Protein AF-A0A6V7KPC1-F1 (afdb_monomer_lite)

Radius of gyration: 14.86 Å; chains: 1; bounding box: 31×18×43 Å

Foldseek 3Di:
DVVLVVLLVVLVVQLVVLVVVVVLLPPPPRPDDPVSNVCSVVCSVVSNVVSVVSVVCCVVCVVPD

Organism: NCBI:txid1563983

Secondary structure (DSSP, 8-state):
-HHHHHHHHHHHHHHHHHHHHHHHHH-TTS---HHHHHHHHHHHHHHHHHHHHHHHHHHHHGGG-

Sequence (65 aa):
PWSIIIFFLLPVATSITIQNLGYRLFDPNFGEERLWRALYSGFHRTIFSLSIISIVVLLTVGEGL

pLDDT: mean 83.58, std 9.79, range [50.31, 93.62]

Structure (mmCIF, N/CA/C/O backbone):
data_AF-A0A6V7KPC1-F1
#
_entry.id   AF-A0A6V7KPC1-F1
#
loop_
_atom_site.group_PDB
_atom_site.id
_atom_site.type_symbol
_atom_site.label_atom_id
_atom_site.label_alt_id
_atom_site.label_comp_id
_atom_site.label_asym_id
_atom_site.label_entity_id
_atom_site.label_seq_id
_atom_site.pdbx_PDB_ins_code
_atom_site.Cartn_x
_atom_site.Cartn_y
_atom_site.Cartn_z
_atom_site.occupancy
_atom_site.B_iso_or_equiv
_atom_site.auth_seq_id
_atom_site.auth_comp_id
_atom_site.auth_asym_id
_atom_site.auth_atom_id
_atom_site.pdbx_PDB_model_num
ATOM 1 N N . PRO A 1 1 ? -11.396 9.117 18.434 1.00 69.88 1 PRO A N 1
ATOM 2 C CA . PRO A 1 1 ? -11.969 9.622 17.157 1.00 69.88 1 PRO A CA 1
ATOM 3 C C . PRO A 1 1 ? -10.922 9.921 16.063 1.00 69.88 1 PRO A C 1
ATOM 5 O O . PRO A 1 1 ? -11.016 9.355 14.983 1.00 69.88 1 PRO A O 1
ATOM 8 N N . TRP A 1 2 ? -9.915 10.765 16.323 1.00 77.25 2 TRP A N 1
ATOM 9 C CA . TRP A 1 2 ? -8.895 11.142 15.324 1.00 77.25 2 TRP A CA 1
ATOM 10 C C . TRP A 1 2 ? -7.927 10.015 14.947 1.00 77.25 2 TRP A C 1
ATOM 12 O O . TRP A 1 2 ? -7.568 9.879 13.782 1.00 77.25 2 TRP A O 1
ATOM 22 N N . SER A 1 3 ? -7.545 9.182 15.918 1.00 79.94 3 SER A N 1
ATOM 23 C CA . SER A 1 3 ? -6.691 8.008 15.705 1.00 79.94 3 SER A CA 1
ATOM 24 C C . SER A 1 3 ? -7.295 7.044 14.687 1.00 79.94 3 SER A C 1
ATOM 26 O O . SER A 1 3 ? -6.608 6.657 13.753 1.00 79.94 3 SER A O 1
ATOM 28 N N . ILE A 1 4 ? -8.589 6.734 14.810 1.00 81.00 4 ILE A N 1
ATOM 29 C CA . ILE A 1 4 ? -9.327 5.853 13.891 1.00 81.00 4 ILE A CA 1
ATOM 30 C C . ILE A 1 4 ? -9.319 6.419 12.467 1.00 81.00 4 ILE A C 1
ATOM 32 O O . ILE A 1 4 ? -9.031 5.696 11.519 1.00 81.00 4 ILE A O 1
ATOM 36 N N . ILE A 1 5 ? -9.571 7.724 12.312 1.00 84.56 5 ILE A N 1
ATOM 37 C CA . ILE A 1 5 ? -9.566 8.389 11.000 1.00 84.56 5 ILE A CA 1
ATOM 38 C C . ILE A 1 5 ? -8.177 8.297 10.357 1.00 84.56 5 ILE A C 1
ATOM 40 O O . ILE A 1 5 ? -8.065 7.909 9.198 1.00 84.56 5 ILE A O 1
ATOM 44 N N . ILE A 1 6 ? -7.111 8.595 11.103 1.00 84.69 6 ILE A N 1
ATOM 45 C CA . ILE A 1 6 ? -5.730 8.510 10.599 1.00 84.69 6 ILE A CA 1
ATOM 46 C C . ILE A 1 6 ? -5.362 7.060 10.252 1.00 84.69 6 ILE A C 1
ATOM 48 O O . ILE A 1 6 ? -4.770 6.811 9.201 1.00 84.69 6 ILE A O 1
ATOM 52 N N . PHE A 1 7 ? -5.758 6.102 11.092 1.00 81.88 7 PHE A N 1
ATOM 53 C CA . PHE A 1 7 ? -5.535 4.675 10.862 1.00 81.88 7 PHE A CA 1
ATOM 54 C C . PHE A 1 7 ? -6.319 4.117 9.669 1.00 81.88 7 PHE A C 1
ATOM 56 O O . PHE A 1 7 ? -5.864 3.144 9.080 1.00 81.88 7 PHE A O 1
ATOM 63 N N . PHE A 1 8 ? -7.444 4.723 9.275 1.00 86.44 8 PHE A N 1
ATOM 64 C CA . PHE A 1 8 ? -8.131 4.420 8.012 1.00 86.44 8 PHE A CA 1
ATOM 65 C C . PHE A 1 8 ? -7.460 5.096 6.814 1.00 86.44 8 PHE A C 1
ATOM 67 O O . PHE A 1 8 ? -7.283 4.480 5.762 1.00 86.44 8 PHE A O 1
ATOM 74 N N . LEU A 1 9 ? -7.077 6.366 6.959 1.00 90.38 9 LEU A N 1
ATOM 75 C CA . LEU A 1 9 ? -6.497 7.149 5.869 1.00 90.38 9 LEU A CA 1
ATOM 76 C C . LEU A 1 9 ? -5.135 6.614 5.429 1.00 90.38 9 LEU A C 1
ATOM 78 O O . LEU A 1 9 ? -4.863 6.599 4.232 1.00 90.38 9 LEU A O 1
ATOM 82 N N . LEU A 1 10 ? -4.304 6.152 6.365 1.00 90.06 10 LEU A N 1
ATOM 83 C CA . LEU A 1 10 ? -2.988 5.583 6.070 1.00 90.06 10 LEU A CA 1
ATOM 84 C C . LEU A 1 10 ? -3.058 4.424 5.059 1.00 90.06 10 LEU A C 1
ATOM 86 O O . LEU A 1 10 ? -2.534 4.590 3.961 1.00 90.06 10 LEU A O 1
ATOM 90 N N . PRO A 1 11 ? -3.729 3.293 5.339 1.00 91.50 11 PRO A N 1
ATOM 91 C CA . PRO A 1 11 ? -3.779 2.162 4.419 1.00 91.50 11 PRO A CA 1
ATOM 92 C C . PRO A 1 11 ? -4.481 2.493 3.097 1.00 91.50 11 PRO A C 1
ATOM 94 O O . PRO A 1 11 ? -4.074 1.978 2.053 1.00 91.50 11 PRO A O 1
ATOM 97 N N . VAL A 1 12 ? -5.483 3.380 3.096 1.00 91.94 12 VAL A N 1
ATOM 98 C CA . VAL A 1 12 ? -6.122 3.853 1.855 1.00 91.94 12 VAL A CA 1
ATOM 99 C C . VAL A 1 12 ? -5.129 4.651 1.006 1.00 91.94 12 VAL A C 1
ATOM 101 O O . VAL A 1 12 ? -4.933 4.343 -0.171 1.00 91.94 12 VAL A O 1
ATOM 104 N N . ALA A 1 13 ? -4.4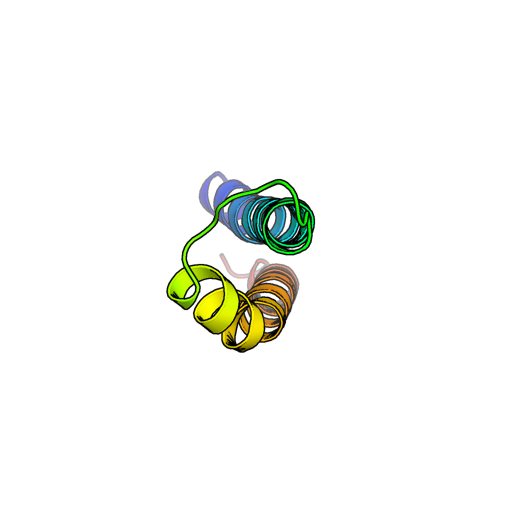46 5.632 1.598 1.00 93.62 13 ALA A N 1
ATOM 105 C CA . ALA A 1 13 ? -3.445 6.439 0.909 1.00 93.62 13 ALA A CA 1
ATOM 106 C C . ALA A 1 13 ? -2.266 5.583 0.424 1.00 93.62 13 ALA A C 1
ATOM 108 O O . ALA A 1 13 ? -1.827 5.739 -0.718 1.00 93.62 13 ALA A O 1
ATOM 109 N N . THR A 1 14 ? -1.788 4.638 1.237 1.00 92.19 14 THR A N 1
ATOM 110 C CA . THR A 1 14 ? -0.739 3.686 0.849 1.00 92.19 14 THR A CA 1
ATOM 111 C C . THR A 1 14 ? -1.184 2.826 -0.334 1.00 92.19 14 THR A C 1
ATOM 113 O O . THR A 1 14 ? -0.427 2.673 -1.292 1.00 92.19 14 THR A O 1
ATOM 116 N N . SER A 1 15 ? -2.427 2.337 -0.328 1.00 91.31 15 SER A N 1
ATOM 117 C CA . SER A 1 15 ? -2.987 1.524 -1.417 1.00 91.31 15 SER A CA 1
ATOM 118 C C . SER A 1 15 ? -3.127 2.295 -2.732 1.00 91.31 15 SER A C 1
ATOM 120 O O . SER A 1 15 ? -2.878 1.741 -3.802 1.00 91.31 15 SER A O 1
ATOM 122 N N . ILE A 1 16 ? -3.499 3.575 -2.681 1.00 93.62 16 ILE A N 1
ATOM 123 C CA . ILE A 1 16 ? -3.547 4.440 -3.871 1.00 93.62 16 ILE A CA 1
ATOM 124 C C . ILE A 1 16 ? -2.126 4.728 -4.369 1.00 93.62 16 ILE A C 1
ATOM 126 O O . ILE A 1 16 ? -1.840 4.632 -5.562 1.00 93.62 16 ILE A O 1
ATOM 130 N N . THR A 1 17 ? -1.215 5.045 -3.448 1.00 92.44 17 THR A N 1
ATOM 131 C CA . THR A 1 17 ? 0.168 5.415 -3.773 1.00 92.44 17 THR A CA 1
ATOM 132 C C . THR A 1 17 ? 0.921 4.259 -4.418 1.00 92.44 17 THR A C 1
ATOM 134 O O . THR A 1 17 ? 1.588 4.467 -5.429 1.00 92.44 17 THR A O 1
ATOM 137 N N . ILE A 1 18 ? 0.786 3.038 -3.887 1.00 92.19 18 ILE A N 1
ATOM 138 C CA . ILE A 1 18 ? 1.458 1.860 -4.440 1.00 92.19 18 ILE A CA 1
ATOM 139 C C . ILE A 1 18 ? 0.956 1.572 -5.863 1.00 92.19 18 ILE A C 1
ATOM 141 O O . ILE A 1 18 ? 1.765 1.353 -6.755 1.00 92.19 18 ILE A O 1
ATOM 145 N N . GLN A 1 19 ? -0.351 1.686 -6.126 1.00 90.62 19 GLN A N 1
ATOM 146 C CA . GLN A 1 19 ? -0.894 1.491 -7.475 1.00 90.62 19 GLN A CA 1
ATOM 147 C C . GLN A 1 19 ? -0.421 2.567 -8.459 1.00 90.62 19 GLN A C 1
ATOM 149 O O . GLN A 1 19 ? 0.024 2.239 -9.559 1.00 90.62 19 GLN A O 1
ATOM 154 N N . ASN A 1 20 ? -0.437 3.839 -8.048 1.00 90.06 20 ASN A N 1
ATOM 155 C CA . ASN A 1 20 ? 0.087 4.945 -8.855 1.00 90.06 20 ASN A CA 1
ATOM 156 C C . ASN A 1 20 ? 1.578 4.785 -9.165 1.00 90.06 20 ASN A C 1
ATOM 158 O O . ASN A 1 20 ? 2.011 5.053 -10.285 1.00 90.06 20 ASN A O 1
ATOM 162 N N . LEU A 1 21 ? 2.360 4.317 -8.193 1.00 88.75 21 LEU A N 1
ATOM 163 C CA . LEU A 1 21 ? 3.777 4.035 -8.380 1.00 88.75 21 LEU A CA 1
ATOM 164 C C . LEU A 1 21 ? 3.992 2.906 -9.399 1.00 88.75 21 LEU A C 1
ATOM 166 O O . LEU A 1 21 ? 4.880 3.013 -10.238 1.00 88.75 21 LEU A O 1
ATOM 170 N N . GLY A 1 22 ? 3.133 1.884 -9.402 1.00 86.44 22 GLY A N 1
ATOM 171 C CA . GLY A 1 22 ? 3.125 0.850 -10.436 1.00 86.44 22 GLY A CA 1
ATOM 172 C C . GLY A 1 22 ? 2.979 1.422 -11.841 1.00 86.44 22 GLY A C 1
ATOM 173 O O . GLY A 1 22 ? 3.809 1.133 -12.699 1.00 86.44 22 GLY A O 1
ATOM 174 N N . TYR A 1 23 ? 1.984 2.282 -12.070 1.00 85.25 23 TYR A N 1
ATOM 175 C CA . TYR A 1 23 ? 1.785 2.902 -13.385 1.00 85.25 23 TYR A CA 1
ATOM 176 C C . TYR A 1 23 ? 3.016 3.678 -13.869 1.00 85.25 23 TYR A C 1
ATOM 178 O O . TYR A 1 23 ? 3.368 3.584 -15.041 1.00 85.25 23 TYR A O 1
ATOM 186 N N . ARG A 1 24 ? 3.707 4.389 -12.969 1.00 84.75 24 ARG A N 1
ATOM 187 C CA . ARG A 1 24 ? 4.929 5.141 -13.307 1.00 84.75 24 ARG A CA 1
ATOM 188 C C . ARG A 1 24 ? 6.122 4.227 -13.571 1.00 84.75 24 ARG A C 1
ATOM 190 O O . ARG A 1 24 ? 6.845 4.424 -14.539 1.00 84.75 24 ARG A O 1
ATOM 197 N N . LEU A 1 25 ? 6.304 3.191 -12.757 1.00 84.25 25 LEU A N 1
ATOM 198 C CA . LEU A 1 25 ? 7.420 2.255 -12.890 1.00 84.25 25 LEU A CA 1
ATOM 199 C C . LEU A 1 25 ? 7.322 1.370 -14.136 1.00 84.25 25 LEU A C 1
ATOM 201 O O . LEU A 1 25 ? 8.364 0.974 -14.666 1.00 84.25 25 LEU A O 1
ATOM 205 N N . PHE A 1 26 ? 6.106 1.054 -14.589 1.00 78.94 26 PHE A N 1
ATOM 206 C CA . PHE A 1 26 ? 5.860 0.288 -15.815 1.00 78.94 26 PHE A CA 1
ATOM 207 C C . PHE A 1 26 ? 5.858 1.146 -17.088 1.00 78.94 26 PHE A C 1
ATOM 209 O O . PHE A 1 26 ? 5.898 0.577 -18.178 1.00 78.94 26 PHE A O 1
ATOM 216 N N . ASP A 1 27 ? 5.851 2.478 -16.980 1.00 80.44 27 ASP A N 1
ATOM 217 C CA . ASP A 1 27 ? 5.982 3.357 -18.141 1.00 80.44 27 ASP A CA 1
ATOM 218 C C . ASP A 1 27 ? 7.421 3.273 -18.699 1.00 80.44 27 ASP A C 1
ATOM 220 O O . ASP A 1 27 ? 8.386 3.585 -17.988 1.00 80.44 27 ASP A O 1
ATOM 224 N N . PRO A 1 28 ? 7.609 2.838 -19.962 1.00 73.06 28 PRO A N 1
ATOM 225 C CA . PRO A 1 28 ? 8.930 2.748 -20.577 1.00 73.06 28 PRO A CA 1
ATOM 226 C C . PRO A 1 28 ? 9.589 4.118 -20.797 1.00 73.06 28 PRO A C 1
ATOM 228 O O . PRO A 1 28 ? 10.807 4.168 -20.963 1.00 73.06 28 PRO A O 1
ATOM 231 N N . ASN A 1 29 ? 8.821 5.214 -20.779 1.00 79.44 29 ASN A N 1
ATOM 232 C CA . ASN A 1 29 ? 9.335 6.579 -20.927 1.00 79.44 29 ASN A CA 1
ATOM 233 C C . ASN A 1 29 ? 9.819 7.176 -19.600 1.00 79.44 29 ASN A C 1
ATOM 235 O O . ASN A 1 29 ? 10.544 8.173 -19.597 1.00 79.44 29 ASN A O 1
ATOM 239 N N . PHE A 1 30 ? 9.444 6.573 -18.470 1.00 69.31 30 PHE A N 1
ATOM 240 C CA . PHE A 1 30 ? 9.968 6.957 -17.168 1.00 69.31 30 PHE A CA 1
ATOM 241 C C . PHE A 1 30 ? 11.347 6.321 -16.976 1.00 69.31 30 PHE A C 1
ATOM 243 O O . PHE A 1 30 ? 11.494 5.104 -16.832 1.00 69.31 30 PHE A O 1
ATOM 250 N N . GLY A 1 31 ? 12.380 7.166 -16.971 1.00 67.81 31 GLY A N 1
ATOM 251 C CA . GLY A 1 31 ? 13.768 6.793 -16.690 1.00 67.81 31 GLY A CA 1
ATOM 252 C C . GLY A 1 31 ? 14.013 6.468 -15.215 1.00 67.81 31 GLY A C 1
ATOM 253 O O . GLY A 1 31 ? 14.942 7.008 -14.623 1.00 67.81 31 GLY A O 1
ATOM 254 N N . GLU A 1 32 ? 13.166 5.646 -14.592 1.00 65.88 32 GLU A N 1
ATOM 255 C CA . GLU A 1 32 ? 13.338 5.274 -13.187 1.00 65.88 32 GLU A CA 1
ATOM 256 C C . GLU A 1 32 ? 14.461 4.248 -12.992 1.00 65.88 32 GLU A C 1
ATOM 258 O O . GLU A 1 32 ? 14.671 3.328 -13.791 1.00 65.88 32 GLU A O 1
ATOM 263 N N . GLU A 1 33 ? 15.193 4.413 -11.889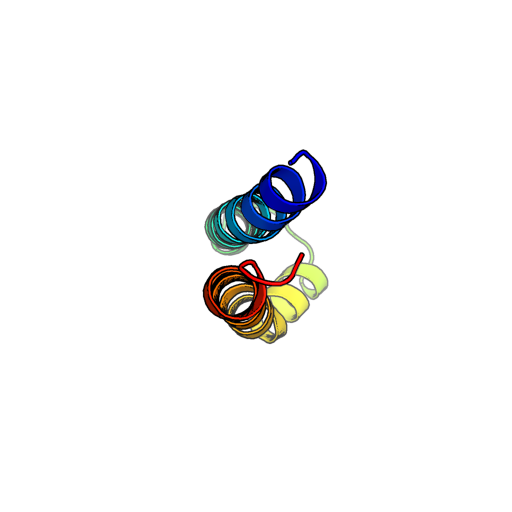 1.00 74.19 33 GLU A N 1
ATOM 264 C CA . GLU A 1 33 ? 16.346 3.587 -11.552 1.00 74.19 33 GLU A CA 1
ATOM 265 C C . GLU A 1 33 ? 15.929 2.125 -11.320 1.00 74.19 33 GLU A C 1
ATOM 267 O O . GLU A 1 33 ? 14.926 1.820 -10.671 1.00 74.19 33 GLU A O 1
ATOM 272 N N . ARG A 1 34 ? 16.747 1.183 -11.811 1.00 82.19 34 ARG A N 1
ATOM 273 C CA . ARG A 1 34 ? 16.492 -0.271 -11.725 1.00 82.19 34 ARG A CA 1
ATOM 274 C C . ARG A 1 34 ? 16.224 -0.758 -10.294 1.00 82.19 34 ARG A C 1
ATOM 276 O O . ARG A 1 34 ? 15.481 -1.720 -10.112 1.00 82.19 34 ARG A O 1
ATOM 283 N N . LEU A 1 35 ? 16.806 -0.091 -9.296 1.00 84.81 35 LEU A N 1
ATOM 284 C CA . LEU A 1 35 ? 16.614 -0.396 -7.879 1.00 84.81 35 LEU A CA 1
ATOM 285 C C . LEU A 1 35 ? 15.166 -0.159 -7.426 1.00 84.81 35 LEU A C 1
ATOM 287 O O . LEU A 1 35 ? 14.590 -1.027 -6.774 1.00 84.81 35 LEU A O 1
ATOM 291 N N . TRP A 1 36 ? 14.551 0.962 -7.813 1.00 84.88 36 TRP A N 1
ATOM 292 C CA . TRP A 1 36 ? 13.164 1.277 -7.456 1.00 84.88 36 TRP A CA 1
ATOM 293 C C . TRP A 1 36 ? 12.179 0.285 -8.068 1.00 84.88 36 TRP A C 1
ATOM 295 O O . TRP A 1 36 ? 11.282 -0.197 -7.376 1.00 84.88 36 TRP A O 1
ATOM 305 N N . ARG A 1 37 ? 12.409 -0.121 -9.324 1.00 85.81 37 ARG A N 1
ATOM 306 C CA . ARG A 1 37 ? 11.648 -1.204 -9.971 1.00 85.81 37 ARG A CA 1
ATOM 307 C C . ARG A 1 37 ? 11.784 -2.528 -9.224 1.00 85.81 37 ARG A C 1
ATOM 309 O O . ARG A 1 37 ? 10.778 -3.199 -9.002 1.00 85.81 37 ARG A O 1
ATOM 316 N N . ALA A 1 38 ? 12.998 -2.895 -8.811 1.00 87.69 38 ALA A N 1
ATOM 317 C CA . ALA A 1 38 ? 13.234 -4.127 -8.062 1.00 87.69 38 ALA A CA 1
ATOM 318 C C . ALA A 1 38 ? 12.511 -4.113 -6.705 1.00 87.69 38 ALA A C 1
ATOM 320 O O . ALA A 1 38 ? 11.759 -5.046 -6.409 1.00 87.69 38 ALA A O 1
ATOM 321 N N . LEU A 1 39 ? 12.666 -3.029 -5.933 1.00 89.81 39 LEU A N 1
ATOM 322 C CA . LEU A 1 39 ? 11.991 -2.831 -4.648 1.00 89.81 39 LEU A CA 1
ATOM 323 C C . LEU A 1 39 ? 10.471 -2.875 -4.804 1.00 89.81 39 LEU A C 1
ATOM 325 O O . LEU A 1 39 ? 9.796 -3.622 -4.099 1.00 89.81 39 LEU A O 1
ATOM 329 N N . TYR A 1 40 ? 9.925 -2.142 -5.769 1.00 90.38 40 TYR A N 1
ATOM 330 C CA . TYR A 1 40 ? 8.496 -2.172 -6.037 1.00 90.38 40 TYR A CA 1
ATOM 331 C C . TYR A 1 40 ? 8.018 -3.577 -6.415 1.00 90.38 40 TYR A C 1
ATOM 333 O O . TYR A 1 40 ? 7.047 -4.068 -5.842 1.00 90.38 40 TYR A O 1
ATOM 341 N N . SER A 1 41 ? 8.719 -4.276 -7.314 1.00 88.12 41 SER A N 1
ATOM 342 C CA . SER A 1 41 ? 8.331 -5.632 -7.719 1.00 88.12 41 SER A CA 1
ATOM 343 C C . SER A 1 41 ? 8.281 -6.600 -6.530 1.00 88.12 41 SER A C 1
ATOM 345 O O . SER A 1 41 ? 7.335 -7.382 -6.434 1.00 88.12 41 SER A O 1
ATOM 347 N N . GLY A 1 42 ? 9.228 -6.484 -5.591 1.00 91.44 42 GLY A N 1
ATOM 348 C CA . GLY A 1 42 ? 9.313 -7.347 -4.414 1.00 91.44 42 GLY A CA 1
ATOM 349 C C . GLY A 1 42 ? 8.320 -6.989 -3.309 1.00 91.44 42 GLY A C 1
ATOM 350 O O . GLY A 1 42 ? 7.802 -7.882 -2.642 1.00 91.44 42 GLY A O 1
ATOM 351 N N . PHE A 1 43 ? 8.020 -5.701 -3.120 1.00 90.75 43 PHE A N 1
ATOM 352 C CA . PHE A 1 43 ? 7.275 -5.241 -1.947 1.00 90.75 43 PHE A CA 1
ATOM 353 C C . PHE A 1 43 ? 5.852 -4.754 -2.231 1.00 90.75 43 PHE A C 1
ATOM 355 O O . PHE A 1 43 ? 5.058 -4.734 -1.294 1.00 90.75 43 PHE A O 1
ATOM 362 N N . HIS A 1 44 ? 5.471 -4.411 -3.469 1.00 92.19 44 HIS A N 1
ATOM 363 C CA . HIS A 1 44 ? 4.152 -3.811 -3.738 1.00 92.19 44 HIS A CA 1
ATOM 364 C C . HIS A 1 44 ? 2.983 -4.682 -3.256 1.00 92.19 44 HIS A C 1
ATOM 366 O O . HIS A 1 44 ? 2.066 -4.169 -2.618 1.00 92.19 44 HIS A O 1
ATOM 372 N N . ARG A 1 45 ? 3.035 -6.002 -3.493 1.00 89.62 45 ARG A N 1
ATOM 373 C CA . ARG A 1 45 ? 1.995 -6.940 -3.030 1.00 89.62 45 ARG A CA 1
ATOM 374 C C . ARG A 1 45 ? 1.965 -7.035 -1.515 1.00 89.62 45 ARG A C 1
ATOM 376 O O . ARG A 1 45 ? 0.893 -7.008 -0.931 1.00 89.62 45 ARG A O 1
ATOM 383 N N . THR A 1 46 ? 3.133 -7.116 -0.885 1.00 92.12 46 THR A N 1
ATOM 384 C CA . THR A 1 46 ? 3.253 -7.196 0.573 1.00 92.12 46 THR A CA 1
ATOM 385 C C . THR A 1 46 ? 2.705 -5.935 1.236 1.00 92.12 46 THR A C 1
ATOM 387 O O . THR A 1 46 ? 1.886 -6.032 2.143 1.00 92.12 46 THR A O 1
ATOM 390 N N . ILE A 1 47 ? 3.093 -4.754 0.747 1.00 92.19 47 ILE A N 1
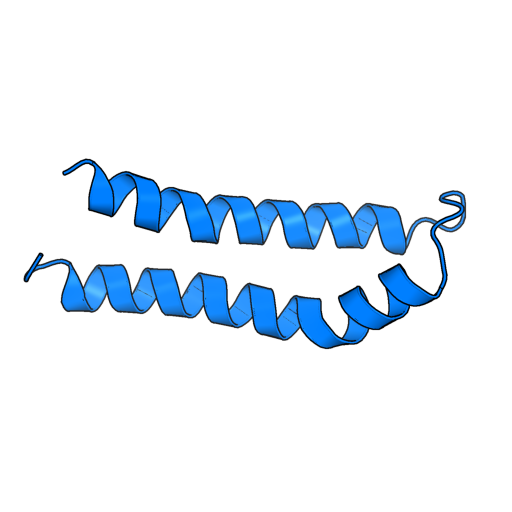ATOM 391 C CA . ILE A 1 47 ? 2.620 -3.455 1.245 1.00 92.19 47 ILE A CA 1
ATOM 392 C C . ILE A 1 47 ? 1.106 -3.315 1.049 1.00 92.19 47 ILE A C 1
ATOM 394 O O . ILE A 1 47 ? 0.405 -2.870 1.959 1.00 92.19 47 ILE A O 1
ATOM 398 N N . PHE A 1 48 ? 0.583 -3.729 -0.107 1.00 90.62 48 PHE A N 1
ATOM 399 C CA . PHE A 1 48 ? -0.854 -3.717 -0.366 1.00 90.62 48 PHE A CA 1
ATOM 400 C C . PHE A 1 48 ? -1.614 -4.655 0.584 1.00 90.62 48 PHE A C 1
ATOM 402 O O . PHE A 1 48 ? -2.564 -4.229 1.238 1.00 90.62 48 PHE A O 1
ATOM 409 N N . SER A 1 49 ? -1.160 -5.901 0.742 1.00 92.06 49 SER A N 1
ATOM 410 C CA . SER A 1 49 ? -1.771 -6.863 1.667 1.00 92.06 49 SER A CA 1
ATOM 411 C C . SER A 1 49 ? -1.747 -6.372 3.114 1.00 92.06 49 SER A C 1
ATOM 413 O O . SER A 1 49 ? -2.763 -6.462 3.799 1.00 92.06 49 SER A O 1
ATOM 415 N N . LEU A 1 50 ? -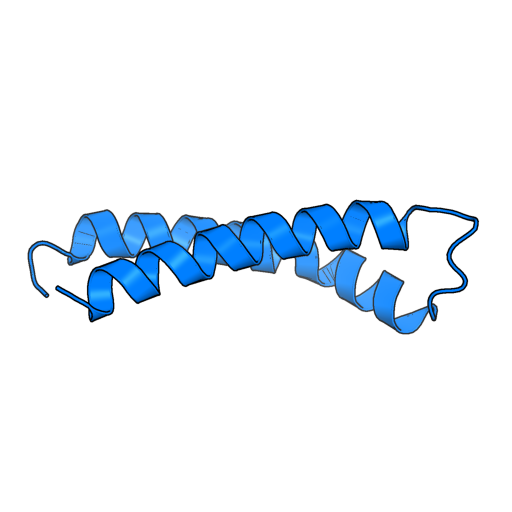0.626 -5.804 3.574 1.00 91.62 50 LEU A N 1
ATOM 416 C CA . LEU A 1 50 ? -0.534 -5.204 4.907 1.00 91.62 50 LEU A CA 1
ATOM 417 C C . LEU A 1 50 ? -1.532 -4.056 5.075 1.00 91.62 50 LEU A C 1
ATOM 419 O O . LEU A 1 50 ? -2.201 -3.992 6.100 1.00 91.62 50 LEU A O 1
ATOM 423 N N . SER A 1 51 ? -1.693 -3.211 4.054 1.00 90.25 51 SER A N 1
ATOM 424 C CA . SER A 1 51 ? -2.658 -2.106 4.078 1.00 90.25 51 SER A CA 1
ATOM 425 C C . SER A 1 51 ? -4.093 -2.614 4.275 1.00 90.25 51 SER A C 1
ATOM 427 O O . SER A 1 51 ? -4.824 -2.092 5.114 1.00 90.25 51 SER A O 1
ATOM 429 N N . ILE A 1 52 ? -4.489 -3.675 3.566 1.00 87.88 52 ILE A N 1
ATOM 430 C CA . ILE A 1 52 ? -5.816 -4.290 3.725 1.00 87.88 52 ILE A CA 1
ATOM 431 C C . ILE A 1 52 ? -5.971 -4.940 5.104 1.00 87.88 52 ILE A C 1
ATOM 433 O O . ILE A 1 52 ? -6.986 -4.734 5.769 1.00 87.88 52 ILE A O 1
ATOM 437 N N . ILE A 1 53 ? -4.964 -5.687 5.566 1.00 90.00 53 ILE A N 1
ATOM 438 C CA . ILE A 1 53 ? -5.001 -6.344 6.881 1.00 90.00 53 ILE A CA 1
ATOM 439 C C . ILE A 1 53 ? -5.132 -5.306 7.999 1.00 90.00 53 ILE A C 1
ATOM 441 O O . ILE A 1 53 ? -5.918 -5.512 8.920 1.00 90.00 53 ILE A O 1
ATOM 445 N N . SER A 1 54 ? -4.436 -4.172 7.910 1.00 87.25 54 SER A N 1
ATOM 446 C CA . SER A 1 54 ? -4.570 -3.083 8.882 1.00 87.25 54 SER A CA 1
ATOM 447 C C . SER A 1 54 ? -5.998 -2.537 8.963 1.00 87.25 54 SER A C 1
ATOM 449 O O . SER A 1 54 ? -6.465 -2.259 10.065 1.00 87.25 54 SER A O 1
ATOM 451 N N . ILE A 1 55 ? -6.716 -2.439 7.838 1.00 86.19 55 ILE A N 1
ATOM 452 C CA . ILE A 1 55 ? -8.132 -2.033 7.827 1.00 86.19 55 ILE A CA 1
ATOM 453 C C . ILE A 1 55 ? -9.001 -3.084 8.523 1.00 86.19 55 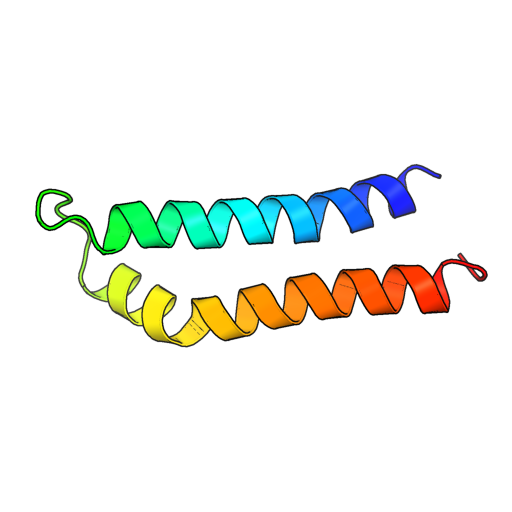ILE A C 1
ATOM 455 O O . ILE A 1 55 ? -9.849 -2.735 9.339 1.00 86.19 55 ILE A O 1
ATOM 459 N N . VAL A 1 56 ? -8.781 -4.370 8.234 1.00 86.06 56 VAL A N 1
ATOM 460 C CA . VAL A 1 56 ? -9.533 -5.463 8.872 1.00 86.06 56 VAL A CA 1
ATOM 461 C C . VAL A 1 56 ? -9.305 -5.470 10.381 1.00 86.06 56 VAL A C 1
ATOM 463 O O . VAL A 1 56 ? -10.271 -5.524 11.132 1.00 86.06 56 VAL A O 1
ATOM 466 N N . VAL A 1 57 ? -8.052 -5.357 10.831 1.00 85.31 57 VAL A N 1
ATOM 467 C CA . VAL A 1 57 ? -7.709 -5.271 12.260 1.00 85.31 57 VAL A CA 1
ATOM 468 C C . VAL A 1 57 ? -8.365 -4.055 12.910 1.00 85.31 57 VAL A C 1
ATOM 470 O O . VAL A 1 57 ? -8.876 -4.155 14.019 1.00 85.31 57 VAL A O 1
ATOM 473 N N . LEU A 1 58 ? -8.399 -2.911 12.229 1.00 80.56 58 LEU A N 1
ATOM 474 C CA . LEU A 1 58 ? -9.065 -1.716 12.742 1.00 80.56 58 LEU A CA 1
ATOM 475 C C . LEU A 1 58 ? -10.578 -1.913 12.883 1.00 80.56 58 LEU A C 1
ATOM 477 O O . LEU A 1 58 ? -11.153 -1.455 13.861 1.00 80.56 58 LEU A O 1
ATOM 481 N N . LEU A 1 59 ? -11.221 -2.602 11.941 1.00 79.12 59 LEU A N 1
ATOM 482 C CA . LEU A 1 59 ? -12.647 -2.919 12.026 1.00 79.12 59 LEU A CA 1
ATOM 483 C C . LEU A 1 59 ? -12.953 -3.911 13.155 1.00 79.12 59 LEU A C 1
ATOM 485 O O . LEU A 1 59 ? -13.989 -3.788 13.797 1.00 79.12 59 LEU A O 1
ATOM 489 N N . THR A 1 60 ? -12.069 -4.881 13.401 1.00 81.81 60 THR A N 1
ATOM 490 C CA . THR A 1 60 ? -12.299 -5.928 14.409 1.00 81.81 60 THR A CA 1
ATOM 491 C C . THR A 1 60 ? -11.882 -5.522 15.820 1.00 81.81 60 THR A C 1
ATOM 493 O O . THR A 1 60 ? -12.487 -5.981 16.783 1.00 81.81 60 THR A O 1
ATOM 496 N N . VAL A 1 61 ? -10.864 -4.670 15.964 1.00 75.88 61 VAL A N 1
ATOM 497 C CA . VAL A 1 61 ? -10.339 -4.199 17.260 1.00 75.88 61 VAL A CA 1
ATOM 498 C C . VAL A 1 61 ? -10.852 -2.797 17.608 1.00 75.88 61 VAL A C 1
ATOM 500 O O . VAL A 1 61 ? -10.830 -2.404 18.770 1.00 75.88 61 VAL A O 1
ATOM 503 N N . GLY A 1 62 ? -11.350 -2.040 16.628 1.00 60.31 62 GLY A N 1
ATOM 504 C CA . GLY A 1 62 ? -11.794 -0.654 16.794 1.00 60.31 62 GLY A CA 1
ATOM 505 C C . GLY A 1 62 ? -13.003 -0.455 17.706 1.00 60.31 62 GLY A C 1
ATOM 506 O O . GLY A 1 62 ? -13.206 0.663 18.162 1.00 60.31 62 GLY A O 1
ATOM 507 N N . GLU A 1 63 ? -13.763 -1.506 18.034 1.00 58.19 63 GLU A N 1
ATOM 508 C CA . GLU A 1 63 ? -14.779 -1.432 19.099 1.00 58.19 63 GLU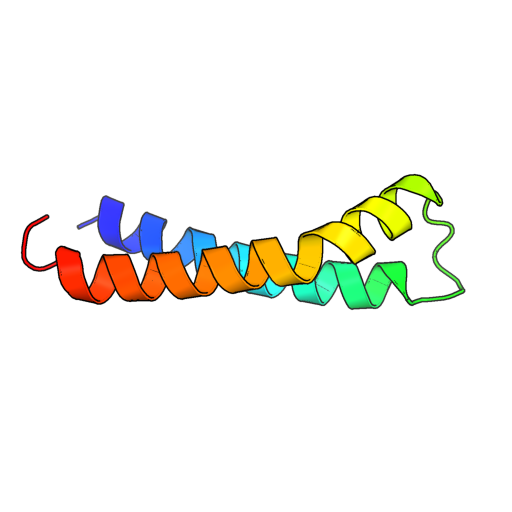 A CA 1
ATOM 509 C C . GLU A 1 63 ? -14.161 -1.316 20.509 1.00 58.19 63 GLU A C 1
ATOM 511 O O . GLU A 1 63 ? -14.852 -0.932 21.450 1.00 58.19 63 GLU A O 1
ATOM 516 N N . GLY A 1 64 ? -12.864 -1.616 20.663 1.00 53.50 64 GLY A N 1
ATOM 517 C CA . GLY A 1 64 ? -12.120 -1.551 21.926 1.00 53.50 64 GLY A CA 1
ATOM 518 C C . GLY A 1 64 ? -11.102 -0.406 22.045 1.00 53.50 64 GLY A C 1
ATOM 519 O O . GLY A 1 64 ? -10.314 -0.429 22.992 1.00 53.50 64 GLY A O 1
ATOM 520 N N . LEU A 1 65 ? -11.080 0.554 21.105 1.00 50.31 65 LEU A N 1
ATOM 521 C CA . LEU A 1 65 ? -10.164 1.714 21.077 1.00 50.31 65 LEU A CA 1
ATOM 522 C C . LEU A 1 65 ? -10.819 3.037 21.497 1.00 50.31 65 LEU A C 1
ATOM 524 O O . LEU A 1 65 ? -11.976 3.294 21.099 1.00 50.31 65 LEU A O 1
#